Protein AF-A0A5B9R2H3-F1 (afdb_monomer_lite)

Sequence (114 aa):
MKSPLILALLLAGVVGCSGPAAPEPEAADVNSAEVTDEMLVKLAAADKLDGSEDHVIGKCYVCRLGMDGKPELTVKVGDYTANLCKEHCRDHFAAHWPTVVEETEIPEAQPESE

pLDDT: mean 81.99, std 18.7, range [39.47, 98.31]

Radius of gyration: 20.94 Å; chains: 1; bounding box: 49×50×41 Å

Structure (mmCIF, N/CA/C/O backbone):
data_AF-A0A5B9R2H3-F1
#
_entry.id   AF-A0A5B9R2H3-F1
#
loop_
_atom_site.group_PDB
_atom_site.id
_atom_site.type_symbol
_atom_site.label_atom_id
_atom_site.label_alt_id
_atom_site.label_comp_id
_atom_site.label_asym_id
_atom_site.label_entity_id
_atom_site.label_seq_id
_atom_site.pdbx_PDB_ins_code
_atom_site.Cartn_x
_atom_site.Cartn_y
_atom_site.Cartn_z
_atom_site.occupancy
_atom_site.B_iso_or_equiv
_atom_site.auth_seq_id
_atom_site.auth_comp_id
_atom_site.auth_asym_id
_atom_site.auth_atom_id
_atom_site.pdbx_PDB_model_num
ATOM 1 N N . MET A 1 1 ? -38.506 -37.786 22.723 1.00 40.47 1 MET A N 1
ATOM 2 C CA . MET A 1 1 ? -39.141 -38.296 21.485 1.00 40.47 1 MET A CA 1
ATOM 3 C C . MET A 1 1 ? -38.204 -37.870 20.353 1.00 40.47 1 M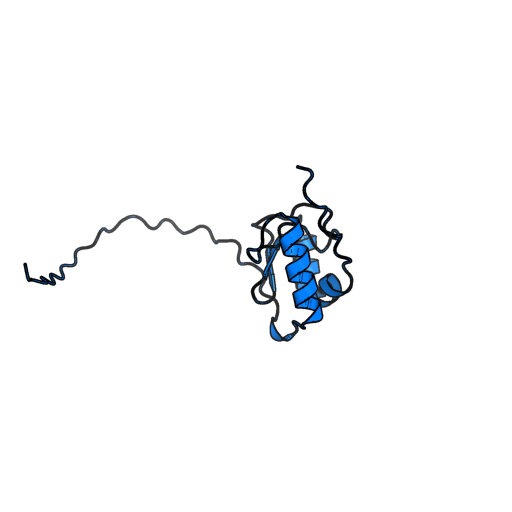ET A C 1
ATOM 5 O O . MET A 1 1 ? -38.132 -36.683 20.112 1.00 40.47 1 MET A O 1
ATOM 9 N N . LYS A 1 2 ? -37.162 -38.614 19.956 1.00 39.47 2 LYS A N 1
ATOM 10 C CA . LYS A 1 2 ? -37.082 -39.891 19.211 1.00 39.47 2 LYS A CA 1
ATOM 11 C C . LYS A 1 2 ? -37.739 -39.849 17.815 1.00 39.47 2 LYS A C 1
ATOM 13 O O . LYS A 1 2 ? -38.865 -40.303 17.686 1.00 39.47 2 LYS A O 1
ATOM 18 N N . SER A 1 3 ? -36.924 -39.419 16.836 1.00 48.12 3 SER A N 1
ATOM 19 C CA . SER A 1 3 ? -36.892 -39.812 15.407 1.00 48.12 3 SER A CA 1
ATOM 20 C C . SER A 1 3 ? -38.029 -39.383 14.457 1.00 48.12 3 SER A C 1
ATOM 22 O O . SER A 1 3 ? -39.132 -39.138 14.934 1.00 48.12 3 SER A O 1
ATOM 24 N N . PRO A 1 4 ? -37.827 -39.414 13.112 1.00 59.94 4 PRO A N 1
ATOM 25 C CA . PRO A 1 4 ? -36.574 -39.554 12.346 1.00 59.94 4 PRO A CA 1
ATOM 26 C C . PRO A 1 4 ? -36.396 -38.581 11.151 1.00 59.94 4 PRO A C 1
ATOM 28 O O . PRO A 1 4 ? -37.338 -38.099 10.533 1.00 59.94 4 PRO A O 1
ATOM 31 N N . LEU A 1 5 ? -35.119 -38.400 10.807 1.00 57.28 5 LEU A N 1
ATOM 32 C CA . LEU A 1 5 ? -34.534 -38.358 9.462 1.00 57.28 5 LEU A CA 1
ATOM 33 C C . LEU A 1 5 ? -35.471 -38.822 8.314 1.00 57.28 5 LEU A C 1
ATOM 35 O O . LEU A 1 5 ? -35.780 -40.009 8.225 1.00 57.28 5 LEU A O 1
ATOM 39 N N . ILE A 1 6 ? -35.826 -37.923 7.387 1.00 58.69 6 ILE A N 1
ATOM 40 C CA . ILE A 1 6 ? -36.226 -38.278 6.013 1.00 58.69 6 ILE A CA 1
ATOM 41 C C . ILE A 1 6 ? -35.431 -37.405 5.042 1.00 58.69 6 ILE A C 1
ATOM 43 O O . ILE A 1 6 ? -35.665 -36.210 4.885 1.00 58.69 6 ILE A O 1
ATOM 47 N N . LEU A 1 7 ? -34.461 -38.062 4.418 1.00 52.38 7 LEU A N 1
ATOM 48 C CA . LEU A 1 7 ? -33.746 -37.647 3.225 1.00 52.38 7 LEU A CA 1
ATOM 49 C C . LEU A 1 7 ? -34.708 -37.759 2.032 1.00 52.38 7 LEU A C 1
ATOM 51 O O . LEU A 1 7 ? -35.175 -38.856 1.730 1.00 52.38 7 LEU A O 1
ATOM 55 N N . ALA A 1 8 ? -34.987 -36.652 1.347 1.00 55.47 8 ALA A N 1
ATOM 56 C CA . ALA A 1 8 ? -35.639 -36.663 0.041 1.00 55.47 8 ALA A CA 1
ATOM 57 C C . ALA A 1 8 ? -34.920 -35.679 -0.888 1.00 55.47 8 ALA A C 1
ATOM 59 O O . ALA A 1 8 ? -35.134 -34.470 -0.860 1.00 55.47 8 ALA A O 1
ATOM 60 N N . LEU A 1 9 ? -34.022 -36.253 -1.684 1.00 58.88 9 LEU A N 1
ATOM 61 C CA . LEU A 1 9 ? -33.480 -35.691 -2.911 1.00 58.88 9 LEU A CA 1
ATOM 62 C C . LEU A 1 9 ? -34.641 -35.456 -3.890 1.00 58.88 9 LEU A C 1
ATOM 64 O O . LEU A 1 9 ? -35.375 -36.403 -4.165 1.00 58.88 9 LEU A O 1
ATOM 68 N N . LEU A 1 10 ? -34.776 -34.256 -4.461 1.00 56.88 10 LEU A N 1
ATOM 69 C CA . LEU A 1 10 ? -35.467 -34.065 -5.740 1.00 56.88 10 LEU A CA 1
ATOM 70 C C . LEU A 1 10 ? -35.021 -32.757 -6.406 1.00 56.88 10 LEU A C 1
ATOM 72 O O . LEU A 1 10 ? -35.259 -31.659 -5.912 1.00 56.88 10 LEU A O 1
ATOM 76 N N . LEU A 1 11 ? -34.335 -32.934 -7.536 1.00 55.06 11 LEU A N 1
ATOM 77 C CA . LEU A 1 11 ? -33.949 -31.910 -8.497 1.00 55.06 11 LEU A CA 1
ATOM 78 C C . LEU A 1 11 ? -35.179 -31.356 -9.233 1.00 55.06 11 LEU A C 1
ATOM 80 O O . LEU A 1 11 ? -36.020 -32.139 -9.663 1.00 55.06 11 LEU A O 1
ATOM 84 N N . ALA A 1 12 ? -35.192 -30.051 -9.513 1.00 50.88 12 ALA A N 1
ATOM 85 C CA . ALA A 1 12 ? -35.662 -29.484 -10.784 1.00 50.88 12 ALA A CA 1
ATOM 86 C C . ALA A 1 12 ? -35.260 -28.005 -10.863 1.00 50.88 12 ALA A C 1
ATOM 88 O O . ALA A 1 12 ? -35.471 -27.243 -9.923 1.00 50.88 12 ALA A O 1
ATOM 89 N N . GLY A 1 13 ? -34.630 -27.626 -11.975 1.00 51.91 13 GLY A N 1
ATOM 90 C CA . GLY A 1 13 ? -33.990 -26.332 -12.153 1.00 51.91 13 GLY A CA 1
ATOM 91 C C . GLY A 1 13 ? -34.939 -25.162 -12.396 1.00 51.91 13 GLY A C 1
ATOM 92 O O . GLY A 1 13 ? -36.045 -25.308 -12.913 1.00 51.91 13 GLY A O 1
ATOM 93 N N . VAL A 1 14 ? -34.415 -23.977 -12.101 1.00 60.97 14 VAL A N 1
ATOM 94 C CA . VAL A 1 14 ? -34.855 -22.724 -12.704 1.00 60.97 14 VAL A CA 1
ATOM 95 C C . VAL A 1 14 ? -33.752 -22.240 -13.638 1.00 60.97 14 VAL A C 1
ATOM 97 O O . VAL A 1 14 ? -32.658 -21.864 -13.229 1.00 60.97 14 VAL A O 1
ATOM 100 N N . VAL A 1 15 ? -34.055 -22.313 -14.930 1.00 63.59 15 VAL A N 1
ATOM 101 C CA . VAL A 1 15 ? -33.405 -21.539 -15.983 1.00 63.59 15 VAL A CA 1
ATOM 102 C C . VAL A 1 15 ? -33.758 -20.074 -15.726 1.00 63.59 15 VAL A C 1
ATOM 104 O O . VAL A 1 15 ? -34.936 -19.723 -15.730 1.00 63.59 15 VAL A O 1
ATOM 107 N N . GLY A 1 16 ? -32.757 -19.227 -15.482 1.00 49.69 16 GLY A N 1
ATOM 108 C CA . GLY A 1 16 ? -32.968 -17.816 -15.158 1.00 49.69 16 GLY A CA 1
ATOM 109 C C . GLY A 1 16 ? -31.750 -16.949 -15.462 1.00 49.69 16 GLY A C 1
ATOM 110 O O . GLY A 1 16 ? -30.9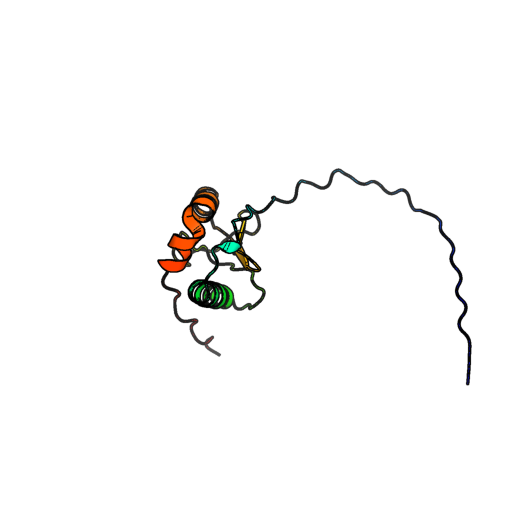75 -16.642 -14.571 1.00 49.69 16 GLY A O 1
ATOM 111 N N . CYS A 1 17 ? -31.610 -16.576 -16.737 1.00 49.91 17 CYS A N 1
ATOM 112 C CA . CYS A 1 17 ? -30.954 -15.366 -17.245 1.00 49.91 17 CYS A CA 1
ATOM 113 C C . CYS A 1 17 ? -29.642 -14.927 -16.559 1.00 49.91 17 CYS A C 1
ATOM 115 O O . CYS A 1 17 ? -29.578 -13.878 -15.921 1.00 49.91 17 CYS A O 1
ATOM 117 N N . SER A 1 18 ? -28.565 -15.683 -16.774 1.00 48.91 18 SER A N 1
ATOM 118 C CA . SER A 1 18 ? -27.207 -15.165 -16.597 1.00 48.91 18 SER A CA 1
ATOM 119 C C . SER A 1 18 ? -26.931 -14.117 -17.679 1.00 48.91 18 SER A C 1
ATOM 121 O O . SER A 1 18 ? -26.523 -14.445 -18.792 1.00 48.91 18 SER A O 1
ATOM 123 N N . GLY A 1 19 ? -27.198 -12.846 -17.367 1.00 50.06 19 GLY A N 1
ATOM 124 C CA . GLY A 1 19 ? -26.523 -11.744 -18.049 1.00 50.06 19 GLY A CA 1
ATOM 125 C C . GLY A 1 19 ? -25.009 -11.910 -17.877 1.00 50.06 19 GLY A C 1
ATOM 126 O O . GLY A 1 19 ? -24.588 -12.510 -16.883 1.00 50.06 19 GLY A O 1
ATOM 127 N N . PRO A 1 20 ? -24.183 -11.450 -18.831 1.00 50.34 20 PRO A N 1
ATOM 128 C CA . PRO A 1 20 ? -22.740 -11.511 -18.666 1.00 50.34 20 PRO A CA 1
ATOM 129 C C . PRO A 1 20 ? -22.405 -10.774 -17.372 1.00 50.34 20 PRO A C 1
ATOM 131 O O . PRO A 1 20 ? -22.705 -9.585 -17.246 1.00 50.34 20 PRO A O 1
ATOM 134 N N . ALA A 1 21 ? -21.857 -11.502 -16.396 1.00 53.25 21 ALA A N 1
ATOM 135 C CA . ALA A 1 21 ? -21.206 -10.883 -15.259 1.00 53.25 21 ALA A CA 1
ATOM 136 C C . ALA A 1 21 ? -20.234 -9.862 -15.852 1.00 53.25 21 ALA A C 1
ATOM 138 O O . ALA A 1 21 ? -19.385 -10.219 -16.675 1.00 53.25 21 ALA A O 1
ATOM 139 N N . ALA A 1 22 ? -20.447 -8.583 -15.534 1.00 55.03 22 ALA A N 1
ATOM 140 C CA . ALA A 1 22 ? -19.459 -7.565 -15.833 1.00 55.03 22 ALA A CA 1
ATOM 141 C C . ALA A 1 22 ? -18.129 -8.084 -15.269 1.00 55.03 22 ALA A C 1
ATOM 143 O O . ALA A 1 22 ? -18.153 -8.625 -14.160 1.00 55.03 22 ALA A O 1
ATOM 144 N N . PRO A 1 23 ? -17.020 -8.013 -16.021 1.00 45.38 23 PRO A N 1
ATOM 145 C CA . PRO A 1 23 ? -15.741 -8.455 -15.499 1.00 45.38 23 PRO A CA 1
ATOM 146 C C . PRO A 1 23 ? -15.503 -7.693 -14.196 1.00 45.38 23 PRO A C 1
ATOM 148 O O . PRO A 1 23 ? -15.413 -6.463 -14.204 1.00 45.38 23 PRO A O 1
ATOM 151 N N . GLU A 1 24 ? -15.495 -8.416 -13.075 1.00 57.62 24 GLU A N 1
ATOM 152 C CA . GLU A 1 24 ? -14.927 -7.892 -11.840 1.00 57.62 24 GLU A CA 1
ATOM 153 C C . GLU A 1 24 ? -13.514 -7.413 -12.188 1.00 57.62 24 GLU A C 1
ATOM 155 O O . GLU A 1 24 ? -12.826 -8.092 -12.959 1.00 57.62 24 GLU A O 1
ATOM 160 N N . PRO A 1 25 ? -13.092 -6.229 -11.716 1.00 55.91 25 PRO A N 1
ATOM 161 C CA . PRO A 1 25 ? -11.728 -5.783 -11.934 1.00 55.91 25 PRO A CA 1
ATOM 162 C C . PRO A 1 25 ? -10.793 -6.846 -11.352 1.00 55.91 25 PRO A C 1
ATOM 164 O O . PRO A 1 25 ? -10.734 -7.039 -10.140 1.00 55.91 25 PRO A O 1
ATOM 167 N N . GLU A 1 26 ? -10.112 -7.584 -12.231 1.00 61.69 26 GLU A N 1
ATOM 168 C CA . GLU A 1 26 ? -9.115 -8.568 -11.829 1.00 61.69 26 GLU A CA 1
ATOM 169 C C . GLU A 1 26 ? -7.978 -7.804 -11.147 1.00 61.69 26 GLU A C 1
ATOM 171 O O . GLU A 1 26 ? -7.222 -7.073 -11.792 1.00 61.69 26 GLU A O 1
ATOM 176 N N . ALA A 1 27 ? -7.912 -7.913 -9.819 1.00 67.12 27 ALA A N 1
ATOM 177 C CA . ALA A 1 27 ? -6.832 -7.344 -9.029 1.00 67.12 27 ALA A CA 1
ATOM 178 C C . ALA A 1 27 ? -5.493 -7.867 -9.561 1.00 67.12 27 ALA A C 1
ATOM 180 O O . ALA A 1 27 ? -5.352 -9.065 -9.825 1.00 67.12 27 ALA A O 1
ATOM 181 N N . ALA A 1 28 ? -4.505 -6.982 -9.699 1.00 76.81 28 ALA A N 1
ATOM 182 C CA . ALA A 1 28 ? -3.164 -7.425 -10.049 1.00 76.81 28 ALA A CA 1
ATOM 183 C C . ALA A 1 28 ? -2.610 -8.253 -8.882 1.00 76.81 28 ALA A C 1
ATOM 185 O O . ALA A 1 28 ? -2.512 -7.761 -7.759 1.00 76.81 28 ALA A O 1
ATOM 186 N N . ASP A 1 29 ? -2.293 -9.516 -9.141 1.00 86.31 29 ASP A N 1
ATOM 187 C CA . ASP A 1 29 ? -1.720 -10.429 -8.155 1.00 86.31 29 ASP A CA 1
ATOM 188 C C . ASP A 1 29 ? -0.193 -10.347 -8.240 1.00 86.31 29 ASP A C 1
ATOM 190 O O . ASP A 1 29 ? 0.385 -10.559 -9.314 1.00 86.31 29 ASP A O 1
ATOM 194 N N . VAL A 1 30 ? 0.456 -9.963 -7.139 1.00 86.19 30 VAL A N 1
ATOM 195 C CA . VAL A 1 30 ? 1.917 -9.895 -7.067 1.00 86.19 30 VAL A CA 1
ATOM 196 C C . VAL A 1 30 ? 2.477 -11.062 -6.263 1.00 86.19 30 VAL A C 1
ATOM 198 O O . VAL A 1 30 ? 1.854 -11.588 -5.341 1.00 86.19 30 VAL A O 1
ATOM 201 N N . ASN A 1 31 ? 3.686 -11.486 -6.633 1.00 78.88 31 ASN A N 1
ATOM 202 C CA . ASN A 1 31 ? 4.291 -12.703 -6.111 1.00 78.88 31 ASN A CA 1
ATOM 203 C C . ASN A 1 31 ? 4.438 -12.664 -4.582 1.00 78.88 31 ASN A C 1
ATOM 205 O O . ASN A 1 31 ? 5.292 -11.978 -4.029 1.00 78.88 31 ASN A O 1
ATOM 209 N N . SER A 1 32 ? 3.637 -13.483 -3.909 1.00 71.25 32 SER A N 1
ATOM 210 C CA . SER A 1 32 ? 3.601 -13.557 -2.449 1.00 71.25 32 SER A CA 1
ATOM 211 C C . SER A 1 32 ? 4.821 -14.266 -1.843 1.00 71.25 32 SER A C 1
ATOM 213 O O . SER A 1 32 ? 5.016 -14.220 -0.633 1.00 71.25 32 SER A O 1
ATOM 215 N N . ALA A 1 33 ? 5.672 -14.903 -2.660 1.00 74.25 33 ALA A N 1
ATOM 216 C CA . ALA A 1 33 ? 6.897 -15.557 -2.193 1.00 74.25 33 ALA A CA 1
ATOM 217 C C . ALA A 1 33 ? 7.960 -14.574 -1.663 1.00 74.25 33 ALA A C 1
ATOM 219 O O . ALA A 1 33 ? 8.929 -15.011 -1.048 1.00 74.25 33 ALA A O 1
ATOM 220 N N . GLU A 1 34 ? 7.792 -13.271 -1.905 1.00 78.06 34 GLU A N 1
ATOM 221 C CA . GLU A 1 34 ? 8.724 -12.219 -1.477 1.00 78.06 34 GLU A CA 1
ATOM 222 C C . GLU A 1 34 ? 8.276 -11.511 -0.185 1.00 78.06 34 GLU A C 1
ATOM 224 O O . GLU A 1 34 ? 8.935 -10.581 0.269 1.00 78.06 34 GLU A O 1
ATOM 229 N N . VAL A 1 35 ? 7.169 -11.943 0.432 1.00 89.69 35 VAL A N 1
ATOM 230 C CA . VAL A 1 35 ? 6.660 -11.353 1.678 1.00 89.69 35 VAL A CA 1
ATOM 231 C C . VAL A 1 35 ? 7.520 -11.796 2.868 1.00 89.69 35 VAL A C 1
ATOM 233 O O . VAL A 1 35 ? 7.600 -12.984 3.179 1.00 89.69 35 VAL A O 1
ATOM 236 N N . THR A 1 36 ? 8.138 -10.836 3.559 1.00 93.44 36 THR A N 1
ATOM 237 C CA . THR A 1 36 ? 8.891 -11.060 4.806 1.00 93.44 36 THR A CA 1
ATOM 238 C C . THR A 1 36 ? 8.055 -10.724 6.046 1.00 93.44 36 THR A C 1
ATOM 240 O O . THR A 1 36 ? 7.050 -10.015 5.957 1.00 93.44 36 THR A O 1
ATOM 243 N N . ASP A 1 37 ? 8.491 -11.174 7.228 1.00 93.69 37 ASP A N 1
ATOM 244 C CA . ASP A 1 37 ? 7.827 -10.846 8.501 1.00 93.69 37 ASP A CA 1
ATOM 245 C C . ASP A 1 37 ? 7.761 -9.328 8.754 1.00 93.69 37 ASP A C 1
ATOM 247 O O . ASP A 1 37 ? 6.758 -8.817 9.248 1.00 93.69 37 ASP A O 1
ATOM 251 N N . GLU A 1 38 ? 8.801 -8.580 8.373 1.00 93.12 38 GLU A N 1
ATOM 252 C CA . GLU A 1 38 ? 8.835 -7.118 8.517 1.00 93.12 38 GLU A CA 1
ATOM 253 C C . GLU A 1 38 ? 7.786 -6.440 7.629 1.00 93.12 38 GLU A C 1
ATOM 255 O O . GLU A 1 38 ? 7.122 -5.487 8.042 1.00 93.12 38 GLU A O 1
ATOM 260 N N . MET A 1 39 ? 7.586 -6.965 6.421 1.00 95.06 39 MET A N 1
ATOM 261 C CA . MET A 1 39 ? 6.558 -6.478 5.507 1.00 95.06 39 MET A CA 1
ATOM 262 C C . MET A 1 39 ? 5.158 -6.825 6.006 1.00 95.06 39 MET A C 1
ATOM 264 O O . MET A 1 39 ? 4.272 -5.978 5.924 1.00 95.06 39 MET A O 1
ATOM 268 N N . LEU A 1 40 ? 4.958 -8.016 6.584 1.00 94.88 40 LEU A N 1
ATOM 269 C CA . LEU A 1 40 ? 3.688 -8.395 7.212 1.00 94.88 40 LEU A CA 1
ATOM 270 C C . LEU A 1 40 ? 3.310 -7.445 8.348 1.00 94.88 40 LEU A C 1
ATOM 272 O O . LEU A 1 40 ? 2.155 -7.036 8.436 1.00 94.88 40 LEU A O 1
ATOM 276 N N . VAL A 1 41 ? 4.274 -7.036 9.179 1.00 94.94 41 VAL A N 1
ATOM 277 C CA . VAL A 1 41 ? 4.035 -6.041 10.238 1.00 94.94 41 VAL A CA 1
ATOM 278 C C . VAL A 1 41 ? 3.563 -4.713 9.645 1.00 94.94 41 VAL A C 1
ATOM 280 O O . VAL A 1 41 ? 2.633 -4.103 10.170 1.00 94.94 41 VAL A O 1
ATOM 283 N N . LYS A 1 42 ? 4.161 -4.269 8.534 1.00 95.25 42 LYS A N 1
ATOM 284 C CA . LYS A 1 42 ? 3.759 -3.025 7.865 1.00 95.25 42 LYS A CA 1
ATOM 285 C C . LYS A 1 42 ? 2.403 -3.117 7.172 1.00 95.25 42 LYS A C 1
ATOM 287 O O . LYS A 1 42 ? 1.656 -2.143 7.217 1.00 95.25 42 LYS A O 1
ATOM 292 N N . LEU A 1 43 ? 2.089 -4.252 6.550 1.00 95.62 43 LEU A N 1
ATOM 293 C CA . LEU A 1 43 ? 0.783 -4.514 5.937 1.00 95.62 43 LEU A CA 1
ATOM 294 C C . LEU A 1 43 ? -0.316 -4.520 7.006 1.00 95.62 43 LEU A C 1
ATOM 296 O O . LEU A 1 43 ? -1.281 -3.774 6.882 1.00 95.62 43 LEU A O 1
ATOM 300 N N . ALA A 1 44 ? -0.108 -5.245 8.109 1.00 95.25 44 ALA A N 1
ATOM 301 C CA . ALA A 1 44 ? -1.031 -5.274 9.243 1.00 95.25 44 ALA A CA 1
ATOM 302 C C . ALA A 1 44 ? -1.211 -3.895 9.901 1.00 95.25 44 ALA A C 1
ATOM 304 O O . ALA A 1 44 ? -2.301 -3.541 10.341 1.00 95.25 44 ALA A O 1
ATOM 305 N N . ALA A 1 45 ? -0.140 -3.102 9.999 1.00 94.19 45 ALA A N 1
ATOM 306 C CA . ALA A 1 45 ? -0.221 -1.754 10.551 1.00 94.19 45 ALA A CA 1
ATOM 307 C C . ALA A 1 45 ? -0.977 -0.789 9.623 1.00 94.19 45 ALA A C 1
ATOM 309 O O . ALA A 1 45 ? -1.696 0.076 10.115 1.00 94.19 45 ALA A O 1
ATOM 310 N N . ALA A 1 46 ? -0.827 -0.929 8.302 1.00 95.12 46 ALA A N 1
ATOM 311 C CA . ALA A 1 46 ? -1.558 -0.119 7.332 1.00 95.12 46 ALA A CA 1
ATOM 312 C C . ALA A 1 46 ? -3.046 -0.481 7.257 1.00 95.12 46 ALA A C 1
ATOM 314 O O . ALA A 1 46 ? -3.856 0.425 7.087 1.00 95.12 46 ALA A O 1
ATOM 315 N N . ASP A 1 47 ? -3.388 -1.764 7.414 1.00 95.62 47 ASP A N 1
ATOM 316 C CA . ASP A 1 47 ? -4.767 -2.270 7.527 1.00 95.62 47 ASP A CA 1
ATOM 317 C C . ASP A 1 47 ? -5.514 -1.511 8.632 1.00 95.62 47 ASP A C 1
ATOM 319 O O . ASP A 1 47 ? -6.494 -0.821 8.389 1.00 95.62 47 ASP A O 1
ATOM 323 N N . LYS A 1 48 ? -4.910 -1.429 9.823 1.00 93.75 48 LYS A N 1
ATOM 324 C CA . LYS A 1 48 ? -5.483 -0.716 10.978 1.00 93.75 48 LYS A CA 1
ATOM 325 C C . LYS A 1 48 ? -5.747 0.780 10.746 1.00 93.75 48 LYS A C 1
ATOM 327 O O . LYS A 1 48 ? -6.470 1.385 11.536 1.00 93.75 48 LYS A O 1
ATOM 332 N N . LEU A 1 49 ? -5.166 1.414 9.720 1.00 91.00 49 LEU A N 1
ATOM 333 C CA . LEU A 1 49 ? -5.360 2.850 9.464 1.00 91.00 49 LEU A CA 1
ATOM 334 C C . LEU A 1 49 ? -6.751 3.201 8.936 1.00 91.00 49 LEU A C 1
ATOM 336 O O . LEU A 1 49 ? -7.121 4.378 8.962 1.00 91.00 49 LEU A O 1
ATOM 340 N N . ASP A 1 50 ? -7.502 2.234 8.416 1.00 84.88 50 ASP A N 1
ATOM 341 C CA . ASP A 1 50 ? -8.887 2.455 7.997 1.00 84.88 50 ASP A CA 1
ATOM 342 C C . ASP A 1 50 ? -9.921 2.129 9.085 1.00 84.88 50 ASP A C 1
ATOM 344 O O . ASP A 1 50 ? -11.107 2.398 8.892 1.00 84.88 50 ASP A O 1
ATOM 348 N N . GLY A 1 51 ? -9.467 1.660 10.253 1.00 85.75 51 GLY A N 1
ATOM 349 C CA . GLY A 1 51 ? -10.322 1.280 11.377 1.00 85.75 51 GLY A CA 1
ATOM 350 C C . GLY A 1 51 ? -10.816 -0.170 11.321 1.00 85.75 51 GLY A C 1
ATOM 351 O O . GLY A 1 51 ? -11.605 -0.569 12.180 1.00 85.75 51 GLY A O 1
ATOM 352 N N . SER A 1 52 ? -10.349 -0.963 10.351 1.00 85.12 52 SER A N 1
ATOM 353 C CA . SER A 1 52 ? -10.615 -2.400 10.213 1.00 85.12 52 SER A CA 1
ATOM 354 C C . SER A 1 52 ? -9.331 -3.228 10.329 1.00 85.12 52 SER A C 1
ATOM 356 O O . SER A 1 52 ? -8.220 -2.736 10.167 1.00 85.12 52 SER A O 1
ATOM 358 N N . GLU A 1 53 ? -9.495 -4.515 10.642 1.00 93.38 53 GLU A N 1
ATOM 359 C CA . GLU A 1 53 ? -8.449 -5.537 10.504 1.00 93.38 53 GLU A CA 1
ATOM 360 C C . GLU A 1 53 ? -9.020 -6.683 9.658 1.00 93.38 53 GLU A C 1
ATOM 362 O O . GLU A 1 53 ? -9.355 -7.752 10.176 1.00 93.38 53 GLU A O 1
ATOM 367 N N . ASP A 1 54 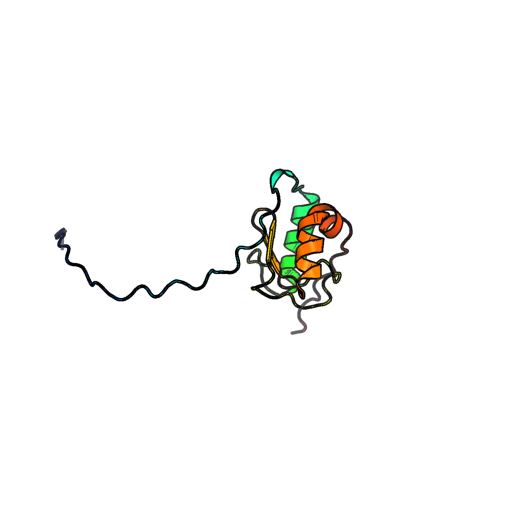? -9.271 -6.413 8.376 1.00 96.06 54 ASP A N 1
ATOM 368 C CA . ASP A 1 54 ? -9.901 -7.341 7.429 1.00 96.06 54 ASP A CA 1
ATOM 369 C C . ASP A 1 54 ? -8.983 -7.723 6.254 1.00 96.06 54 ASP A C 1
ATOM 371 O O . ASP A 1 54 ? -9.421 -8.397 5.316 1.00 96.06 54 ASP A O 1
ATOM 375 N N . HIS A 1 55 ? -7.700 -7.354 6.347 1.00 96.81 55 HIS A N 1
ATOM 376 C CA . HIS A 1 55 ? -6.679 -7.497 5.312 1.00 96.81 55 HIS A CA 1
ATOM 377 C C . HIS A 1 55 ? -6.992 -6.714 4.026 1.00 96.81 55 HIS A C 1
ATOM 379 O O . HIS A 1 55 ? -6.468 -7.038 2.951 1.00 96.81 55 HIS A O 1
ATOM 385 N N . VAL A 1 56 ? -7.824 -5.675 4.105 1.00 96.75 56 VAL A N 1
ATOM 386 C CA . VAL A 1 56 ? -8.120 -4.764 3.002 1.00 96.75 56 VAL A CA 1
ATOM 387 C C . VAL A 1 56 ? -7.630 -3.372 3.360 1.00 96.75 56 VAL A C 1
ATOM 389 O O . VAL A 1 56 ? -8.336 -2.559 3.932 1.00 96.75 56 VAL A O 1
ATOM 392 N N . ILE A 1 57 ? -6.438 -3.038 2.880 1.00 96.56 57 ILE A N 1
ATOM 393 C CA . ILE A 1 57 ? -5.790 -1.765 3.170 1.00 96.56 57 ILE A CA 1
ATOM 394 C C . ILE A 1 57 ? -6.451 -0.670 2.330 1.00 96.56 57 ILE A C 1
ATOM 396 O O . ILE A 1 57 ? -6.182 -0.519 1.130 1.00 96.56 57 ILE A O 1
ATOM 400 N N . GLY A 1 58 ? -7.324 0.113 2.966 1.00 96.25 58 GLY A N 1
ATOM 401 C CA . GLY A 1 58 ? -8.096 1.180 2.332 1.00 96.25 58 GLY A CA 1
ATOM 402 C C . GLY A 1 58 ? -7.293 2.431 1.969 1.00 96.25 58 GLY A C 1
ATOM 403 O O . GLY A 1 58 ? -7.749 3.239 1.158 1.00 96.25 58 GLY A O 1
ATOM 404 N N . LYS A 1 59 ? -6.096 2.620 2.536 1.00 96.38 59 LYS A N 1
ATOM 405 C CA . LYS A 1 59 ? -5.238 3.794 2.293 1.00 96.38 59 LYS A CA 1
ATOM 406 C C . LYS A 1 59 ? -4.174 3.506 1.227 1.00 96.38 59 LYS A C 1
ATOM 408 O O . LYS A 1 59 ? -3.560 2.447 1.186 1.00 96.38 59 LYS A O 1
ATOM 413 N N . CYS A 1 60 ? -3.908 4.488 0.366 1.00 97.44 60 CYS A N 1
ATOM 414 C CA . CYS A 1 60 ? -3.006 4.327 -0.776 1.00 97.44 60 CYS A CA 1
ATOM 415 C C . CYS A 1 60 ? -1.522 4.363 -0.367 1.00 97.44 60 CYS A C 1
ATOM 417 O O . CYS A 1 60 ? -0.985 5.431 -0.050 1.00 97.44 60 CYS A O 1
ATOM 419 N N . TYR A 1 61 ? -0.833 3.224 -0.471 1.00 96.88 61 TYR A N 1
ATOM 420 C CA . TYR A 1 61 ? 0.602 3.089 -0.179 1.00 96.88 61 TYR A CA 1
ATOM 421 C C . TYR A 1 61 ? 1.498 4.035 -0.983 1.00 96.88 61 TYR A C 1
ATOM 423 O O . TYR A 1 61 ? 2.384 4.678 -0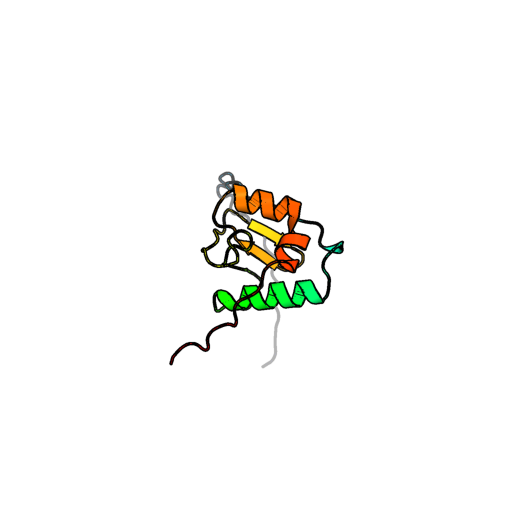.428 1.00 96.88 61 TYR A O 1
ATOM 431 N N . VAL A 1 62 ? 1.246 4.186 -2.286 1.00 97.50 62 VAL A N 1
ATOM 432 C CA . VAL A 1 62 ? 2.070 5.052 -3.154 1.00 97.50 62 VAL A CA 1
ATOM 433 C C . VAL A 1 62 ? 1.972 6.522 -2.746 1.00 97.50 62 VAL A C 1
ATOM 435 O O . VAL A 1 62 ? 2.929 7.282 -2.874 1.00 97.50 62 VAL A O 1
ATOM 438 N N .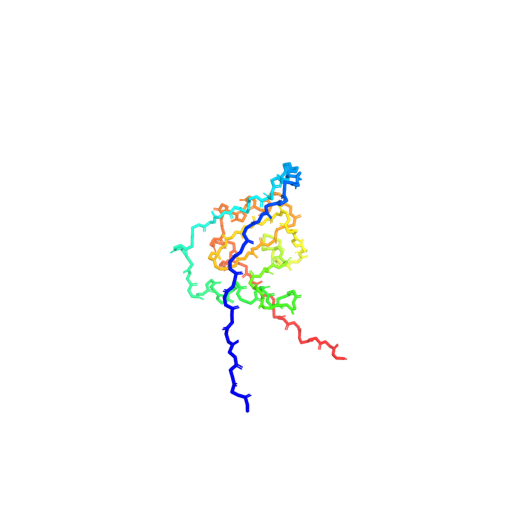 CYS A 1 63 ? 0.830 6.929 -2.195 1.00 96.56 63 CYS A N 1
ATOM 439 C CA . CYS A 1 63 ? 0.634 8.262 -1.632 1.00 96.56 63 CYS A CA 1
ATOM 440 C C . CYS A 1 63 ? 1.062 8.352 -0.161 1.00 96.56 63 CYS A C 1
ATOM 442 O O . CYS A 1 63 ? 0.646 9.283 0.530 1.00 96.56 63 CYS A O 1
ATOM 444 N N . ARG A 1 64 ? 1.857 7.386 0.320 1.00 94.50 64 ARG A N 1
ATOM 445 C CA . ARG A 1 64 ? 2.343 7.284 1.702 1.00 94.50 64 ARG A CA 1
ATOM 446 C C . ARG A 1 64 ? 1.199 7.343 2.723 1.00 94.50 64 ARG A C 1
ATOM 448 O O . ARG A 1 64 ? 1.325 7.954 3.776 1.00 94.50 64 ARG A O 1
ATOM 455 N N . LEU A 1 65 ? 0.068 6.729 2.348 1.00 86.38 65 LEU A N 1
ATOM 456 C CA . LEU A 1 65 ? -1.142 6.510 3.151 1.00 86.38 65 LEU A CA 1
ATOM 457 C C . LEU A 1 65 ? -1.917 7.782 3.558 1.00 86.38 65 LEU A C 1
ATOM 459 O O . LEU A 1 65 ? -2.748 7.750 4.459 1.00 86.38 65 LEU A O 1
ATOM 463 N N . GLY A 1 66 ? -1.731 8.887 2.827 1.00 81.75 66 GLY A N 1
ATOM 464 C CA . GLY A 1 66 ? -2.504 10.134 2.968 1.00 81.75 66 GLY A CA 1
ATOM 465 C C . GLY A 1 66 ? -3.650 10.321 1.960 1.00 81.75 66 GLY A C 1
ATOM 466 O O . GLY A 1 66 ? -4.176 11.425 1.833 1.00 81.75 66 GLY A O 1
ATOM 467 N N . MET A 1 67 ? -4.019 9.286 1.199 1.00 95.81 67 MET A N 1
ATOM 468 C CA . MET A 1 67 ? -5.169 9.299 0.282 1.00 95.81 67 MET A CA 1
ATOM 469 C C . MET A 1 67 ? -5.970 8.004 0.400 1.00 95.81 67 MET A C 1
ATOM 471 O O . MET A 1 67 ? -5.379 6.937 0.569 1.00 95.81 67 MET A O 1
ATOM 475 N N . ASP A 1 68 ? -7.287 8.095 0.221 1.00 97.12 68 ASP A N 1
ATOM 476 C CA . ASP A 1 68 ? -8.157 6.923 0.129 1.00 97.12 68 ASP A CA 1
ATOM 477 C C . ASP A 1 68 ? -7.928 6.182 -1.193 1.00 97.12 68 ASP A C 1
ATOM 479 O O . ASP A 1 68 ? -7.875 6.775 -2.280 1.00 97.12 68 ASP A O 1
ATOM 483 N N . GLY A 1 69 ? -7.745 4.872 -1.078 1.00 96.88 69 GLY A N 1
ATOM 484 C CA . GLY A 1 69 ? -7.725 3.936 -2.185 1.00 96.88 69 GLY A CA 1
ATOM 485 C C . GLY A 1 69 ? -9.125 3.664 -2.723 1.00 96.88 69 GLY A C 1
ATOM 486 O O . GLY A 1 69 ? -10.132 4.071 -2.142 1.00 96.88 69 GLY A O 1
ATOM 487 N N . LYS A 1 70 ? -9.190 2.974 -3.863 1.00 97.38 70 LYS A N 1
ATOM 488 C CA . LYS A 1 70 ? -10.453 2.582 -4.487 1.00 97.38 70 LYS A CA 1
ATOM 489 C C . LYS A 1 70 ? -10.521 1.069 -4.700 1.00 97.38 70 LYS A C 1
ATOM 491 O O . LYS A 1 70 ? -9.517 0.505 -5.139 1.00 97.38 70 LYS A O 1
ATOM 496 N N . PRO A 1 71 ? -11.679 0.427 -4.462 1.00 94.50 71 PRO A N 1
ATOM 497 C CA . PRO A 1 71 ? -11.831 -1.023 -4.602 1.00 94.50 71 PRO A CA 1
ATOM 498 C C . PRO A 1 71 ? -11.650 -1.513 -6.047 1.00 94.50 71 PRO A C 1
ATOM 500 O O . PRO A 1 71 ? -11.302 -2.668 -6.270 1.00 94.50 71 PRO A O 1
ATOM 503 N N . GLU A 1 72 ? -11.838 -0.648 -7.046 1.00 95.88 72 GLU A N 1
ATOM 504 C CA . GLU A 1 72 ? -11.567 -0.969 -8.450 1.00 95.88 72 GLU A CA 1
ATOM 505 C C . GLU A 1 72 ? -10.080 -0.859 -8.849 1.00 95.88 72 GLU A C 1
ATOM 507 O O . GLU A 1 72 ? -9.712 -1.219 -9.967 1.00 95.88 72 GLU A O 1
ATOM 512 N N . LEU A 1 73 ? -9.211 -0.363 -7.959 1.00 97.38 73 LEU A N 1
ATOM 513 C CA . LEU A 1 73 ? -7.777 -0.167 -8.192 1.00 97.38 73 LEU A CA 1
ATOM 514 C C . LEU A 1 73 ? -6.958 -0.955 -7.169 1.00 97.38 73 LEU A C 1
ATOM 516 O O . LEU A 1 73 ? -6.270 -0.378 -6.328 1.00 97.38 73 LEU A O 1
ATOM 520 N N . THR A 1 74 ? -7.040 -2.278 -7.253 1.00 97.00 74 THR A N 1
ATOM 521 C CA . THR A 1 74 ? -6.497 -3.200 -6.252 1.00 97.00 74 THR A CA 1
ATOM 522 C C . THR A 1 74 ? -5.239 -3.929 -6.703 1.00 97.00 74 THR A C 1
ATOM 524 O O . THR A 1 74 ? -5.052 -4.232 -7.886 1.00 97.00 74 THR A O 1
ATOM 527 N N . VAL A 1 75 ? -4.385 -4.243 -5.728 1.00 97.12 75 VAL A N 1
ATOM 528 C CA . VAL A 1 75 ? -3.253 -5.167 -5.865 1.00 97.12 75 VAL A CA 1
ATOM 529 C C . VAL A 1 75 ? -3.280 -6.149 -4.694 1.00 97.12 75 VAL A C 1
ATOM 531 O O . VAL A 1 75 ? -3.408 -5.721 -3.547 1.00 97.12 75 VAL A O 1
ATOM 534 N N . LYS A 1 76 ? -3.161 -7.451 -4.968 1.00 96.19 76 LYS A N 1
ATOM 535 C CA . LYS A 1 76 ? -3.093 -8.498 -3.937 1.00 96.19 76 LYS A CA 1
ATOM 536 C C . LYS A 1 76 ? -1.650 -8.820 -3.580 1.00 96.19 76 LYS A C 1
ATOM 538 O O . LYS A 1 76 ? -0.863 -9.116 -4.472 1.00 96.19 76 LYS A O 1
ATOM 543 N N . VAL A 1 77 ? -1.337 -8.792 -2.288 1.00 94.69 77 VAL A N 1
ATOM 544 C CA . VAL A 1 77 ? -0.024 -9.079 -1.701 1.00 94.69 77 VAL A CA 1
ATOM 545 C C . VAL A 1 77 ? -0.206 -10.135 -0.610 1.00 94.69 77 VAL A C 1
ATOM 547 O O . VAL A 1 77 ? -0.568 -9.812 0.522 1.00 94.69 77 VAL A O 1
ATOM 550 N N . GLY A 1 78 ? 0.020 -11.408 -0.932 1.00 91.50 78 GLY A N 1
ATOM 551 C CA . GLY A 1 78 ? -0.318 -12.499 -0.016 1.00 91.50 78 GLY A CA 1
ATOM 552 C C . GLY A 1 78 ? -1.809 -12.492 0.310 1.00 91.50 78 GLY A C 1
ATOM 553 O O . GLY A 1 78 ? -2.648 -12.466 -0.590 1.00 91.50 78 GLY A O 1
ATOM 554 N N . ASP A 1 79 ? -2.124 -12.468 1.603 1.00 92.81 79 ASP A N 1
ATOM 555 C CA . ASP A 1 79 ? -3.503 -12.398 2.098 1.00 92.81 79 ASP A CA 1
ATOM 556 C C . ASP A 1 79 ? -4.069 -10.968 2.134 1.00 92.81 79 ASP A C 1
ATOM 558 O O . ASP A 1 79 ? -5.250 -10.794 2.431 1.00 92.81 79 ASP A O 1
ATOM 562 N N . TYR A 1 80 ? -3.256 -9.951 1.824 1.00 95.62 80 TYR A N 1
ATOM 563 C CA . TYR A 1 80 ? -3.664 -8.548 1.850 1.00 95.62 80 TYR A CA 1
ATOM 564 C C . TYR A 1 80 ? -4.117 -8.052 0.480 1.00 95.62 80 TYR A C 1
ATOM 566 O O . TYR A 1 80 ? -3.530 -8.367 -0.556 1.00 95.62 80 TYR A O 1
ATOM 574 N N . THR A 1 81 ? -5.126 -7.189 0.484 1.00 97.31 81 THR A N 1
ATOM 575 C CA . THR A 1 81 ? -5.549 -6.407 -0.677 1.00 97.31 81 THR A CA 1
ATOM 576 C C . THR A 1 81 ? -5.232 -4.940 -0.428 1.00 97.31 81 THR A C 1
ATOM 578 O O . THR A 1 81 ? -5.787 -4.329 0.475 1.00 97.31 81 THR A O 1
ATOM 581 N N . ALA A 1 82 ? -4.357 -4.351 -1.239 1.00 97.06 82 ALA A N 1
ATOM 582 C CA . ALA A 1 82 ? -4.080 -2.921 -1.202 1.00 97.06 82 ALA A CA 1
ATOM 583 C C . ALA A 1 82 ? -4.997 -2.181 -2.184 1.00 97.06 82 ALA A C 1
ATOM 585 O O . ALA A 1 82 ? -5.000 -2.499 -3.375 1.00 97.06 82 ALA A O 1
ATOM 586 N N . ASN A 1 83 ? -5.729 -1.171 -1.705 1.00 98.12 83 ASN A N 1
ATOM 587 C CA . ASN A 1 83 ? -6.523 -0.259 -2.532 1.00 98.12 83 ASN A CA 1
ATOM 588 C C . ASN A 1 83 ? -5.705 0.993 -2.889 1.00 98.12 83 ASN A C 1
ATOM 590 O O . ASN A 1 83 ? -5.175 1.686 -2.019 1.00 98.12 83 ASN A O 1
ATOM 594 N N . LEU A 1 84 ? -5.630 1.345 -4.176 1.00 98.31 84 LEU A N 1
ATOM 595 C CA . LEU A 1 84 ? -4.837 2.477 -4.664 1.00 98.31 84 LEU A CA 1
ATOM 596 C C . LEU A 1 84 ? -5.738 3.603 -5.182 1.00 98.31 84 LEU A C 1
ATOM 598 O O . LEU A 1 84 ? -6.839 3.382 -5.673 1.00 98.31 84 LEU A O 1
ATOM 602 N N . CYS A 1 85 ? -5.290 4.854 -5.057 1.00 98.25 85 CYS A N 1
ATOM 603 C CA . CYS A 1 85 ? -6.163 6.006 -5.317 1.00 98.25 85 CYS A CA 1
ATOM 604 C C . CYS A 1 85 ? -6.345 6.327 -6.817 1.00 98.25 85 CYS A C 1
ATOM 606 O O . CYS A 1 85 ? -7.331 6.963 -7.207 1.00 98.25 85 CYS A O 1
ATOM 608 N N . LYS A 1 86 ? -5.383 5.922 -7.662 1.00 98.12 86 LYS A N 1
ATOM 609 C CA . LYS A 1 86 ? -5.319 6.178 -9.115 1.00 98.12 86 LYS A CA 1
ATOM 610 C C . LYS A 1 86 ? -4.625 5.023 -9.842 1.00 98.12 86 LYS A C 1
ATOM 612 O O . LYS A 1 86 ? -3.805 4.333 -9.245 1.00 98.12 86 LYS A O 1
ATOM 617 N N . GLU A 1 87 ? -4.902 4.859 -11.137 1.00 97.81 87 GLU A N 1
ATOM 618 C CA . GLU A 1 87 ? -4.317 3.788 -11.967 1.00 97.81 87 GLU A CA 1
ATOM 619 C C . GLU A 1 87 ? -2.786 3.770 -11.907 1.00 97.81 87 GLU A C 1
ATOM 621 O O . GLU A 1 87 ? -2.198 2.727 -11.651 1.00 97.81 87 GLU A O 1
ATOM 626 N N . HIS A 1 88 ? -2.132 4.932 -12.006 1.00 97.44 88 HIS A N 1
ATOM 627 C CA . HIS A 1 88 ? -0.671 4.994 -11.902 1.00 97.44 88 HIS A CA 1
ATOM 628 C C . HIS A 1 88 ? -0.138 4.568 -10.524 1.00 97.44 88 HIS A C 1
ATOM 630 O O . HIS A 1 88 ? 0.989 4.093 -10.435 1.00 97.44 88 HIS A O 1
ATOM 636 N N . CYS A 1 89 ? -0.919 4.731 -9.449 1.00 98.19 89 CYS A N 1
ATOM 637 C CA . CYS A 1 89 ? -0.549 4.230 -8.127 1.00 98.19 89 CYS A CA 1
ATOM 638 C C . CYS A 1 89 ? -0.685 2.708 -8.071 1.00 98.19 89 CYS A C 1
ATOM 640 O O . CYS A 1 89 ? 0.209 2.058 -7.547 1.00 98.19 89 CYS A O 1
ATOM 642 N N . ARG A 1 90 ? -1.756 2.140 -8.645 1.00 98.00 90 ARG A N 1
ATOM 643 C CA . ARG A 1 90 ? -1.900 0.683 -8.798 1.00 98.00 90 ARG A CA 1
ATOM 644 C C . ARG A 1 90 ? -0.718 0.105 -9.566 1.00 98.00 90 ARG A C 1
ATOM 646 O O . ARG A 1 90 ? -0.093 -0.828 -9.083 1.00 98.00 90 ARG A O 1
ATOM 653 N N . ASP A 1 91 ? -0.384 0.686 -10.713 1.00 97.38 91 ASP A N 1
ATOM 654 C CA . ASP A 1 91 ? 0.682 0.175 -11.579 1.00 97.38 91 ASP A CA 1
ATOM 655 C C . ASP A 1 91 ? 2.060 0.298 -10.929 1.00 97.38 91 ASP A C 1
ATOM 657 O O . ASP A 1 91 ? 2.844 -0.648 -10.952 1.00 97.38 91 ASP A O 1
ATOM 661 N N . HIS A 1 92 ? 2.346 1.444 -10.300 1.00 97.25 92 HIS A N 1
ATOM 662 C CA . HIS A 1 92 ? 3.596 1.639 -9.571 1.00 97.25 92 HIS A CA 1
ATOM 663 C 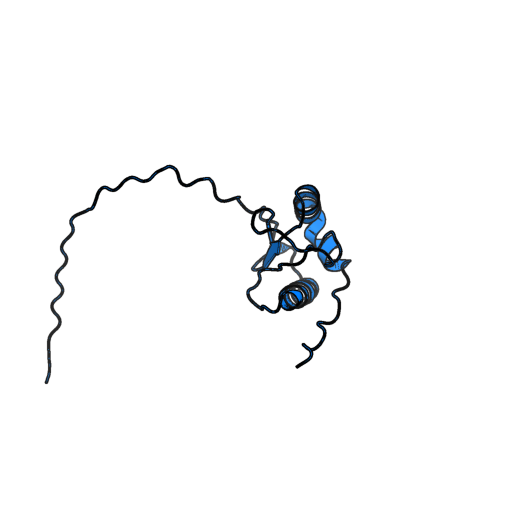C . HIS A 1 92 ? 3.713 0.680 -8.384 1.00 97.25 92 HIS A C 1
ATOM 665 O O . HIS A 1 92 ? 4.771 0.088 -8.186 1.00 97.25 92 HIS A O 1
ATOM 671 N N . PHE A 1 93 ? 2.628 0.500 -7.624 1.00 97.38 93 PHE A N 1
ATOM 672 C CA . PHE A 1 93 ? 2.606 -0.452 -6.523 1.00 97.38 93 PHE A CA 1
ATOM 673 C C . PHE A 1 93 ? 2.814 -1.872 -7.043 1.00 97.38 93 PHE A C 1
ATOM 675 O O . PHE A 1 93 ? 3.746 -2.519 -6.607 1.00 97.38 93 PHE A O 1
ATOM 682 N N . ALA A 1 94 ? 2.056 -2.335 -8.039 1.00 96.00 94 ALA A N 1
ATOM 683 C CA . ALA A 1 94 ? 2.204 -3.683 -8.589 1.00 96.00 94 ALA A CA 1
ATOM 684 C C . ALA A 1 94 ? 3.637 -3.985 -9.074 1.00 96.00 94 ALA A C 1
ATOM 686 O O . ALA A 1 94 ? 4.138 -5.089 -8.878 1.00 96.00 94 ALA A O 1
ATOM 687 N N . ALA A 1 95 ? 4.315 -3.002 -9.673 1.00 95.31 95 ALA A N 1
ATOM 688 C CA . ALA A 1 95 ? 5.679 -3.161 -10.171 1.00 95.31 95 ALA A CA 1
ATOM 689 C C . ALA A 1 95 ? 6.765 -3.107 -9.079 1.00 95.31 95 ALA A C 1
ATOM 691 O O . ALA A 1 95 ? 7.842 -3.672 -9.266 1.00 95.31 95 ALA A O 1
ATOM 692 N N . HIS A 1 96 ? 6.514 -2.409 -7.968 1.00 95.81 96 HIS A N 1
ATOM 693 C CA . HIS A 1 96 ? 7.532 -2.084 -6.958 1.00 95.81 96 HIS A CA 1
ATOM 694 C C . HIS A 1 96 ? 7.066 -2.340 -5.521 1.00 95.81 96 HIS A C 1
ATOM 696 O O . HIS A 1 96 ? 7.597 -1.748 -4.581 1.00 95.81 96 HIS A O 1
ATOM 702 N N . TRP A 1 97 ? 6.070 -3.208 -5.342 1.00 95.25 97 TRP A N 1
ATOM 703 C CA . TRP A 1 97 ? 5.365 -3.374 -4.075 1.00 95.25 97 TRP A CA 1
ATOM 704 C C . TRP A 1 97 ? 6.291 -3.656 -2.884 1.00 95.25 97 TRP A C 1
ATOM 706 O O . TRP A 1 97 ? 6.028 -3.054 -1.840 1.00 95.25 97 TRP A O 1
ATOM 716 N N . PRO A 1 98 ? 7.387 -4.452 -2.987 1.00 95.31 98 PRO A N 1
ATOM 717 C CA . PRO A 1 98 ? 8.197 -4.729 -1.814 1.00 95.31 98 PRO A CA 1
ATOM 718 C C . PRO A 1 98 ? 8.872 -3.460 -1.311 1.00 95.31 98 PRO A C 1
ATOM 720 O O . PRO A 1 98 ? 8.710 -3.082 -0.155 1.00 95.31 98 PRO A O 1
ATOM 723 N N . THR A 1 99 ? 9.513 -2.730 -2.226 1.00 95.50 99 THR A N 1
ATOM 724 C CA . THR A 1 99 ? 10.170 -1.453 -1.945 1.00 95.50 99 THR A CA 1
ATOM 725 C C . THR A 1 99 ? 9.180 -0.415 -1.429 1.00 95.50 99 THR A C 1
ATOM 727 O O . THR A 1 99 ? 9.478 0.288 -0.470 1.00 95.50 99 THR A O 1
ATOM 730 N N . VAL A 1 100 ? 7.978 -0.327 -2.010 1.00 96.88 100 VAL A N 1
ATOM 731 C CA . VAL A 1 100 ? 6.972 0.633 -1.535 1.00 96.88 100 VAL A CA 1
ATOM 732 C C . VAL A 1 100 ? 6.549 0.318 -0.098 1.00 96.88 100 VAL A C 1
ATOM 734 O O . VAL A 1 100 ? 6.473 1.235 0.718 1.00 96.88 100 VAL A O 1
ATOM 737 N N . VAL A 1 101 ? 6.299 -0.949 0.245 1.00 96.25 101 VAL A N 1
ATOM 738 C CA . VAL A 1 101 ? 5.954 -1.352 1.620 1.00 96.25 101 VAL A CA 1
ATOM 739 C C . VAL A 1 101 ? 7.126 -1.086 2.572 1.00 96.25 101 VAL A C 1
ATOM 741 O O . VAL A 1 101 ? 6.938 -0.488 3.631 1.00 96.25 101 VAL A O 1
ATOM 744 N N . GLU A 1 102 ? 8.346 -1.462 2.191 1.00 95.19 102 GLU A N 1
ATOM 745 C CA . GLU A 1 102 ? 9.558 -1.276 2.996 1.00 95.19 102 GLU A CA 1
ATOM 746 C C . GLU A 1 102 ? 9.902 0.196 3.248 1.00 95.19 102 GLU A C 1
ATOM 748 O O . GLU A 1 102 ? 10.297 0.543 4.360 1.00 95.19 102 GLU A O 1
ATOM 753 N N . GLU A 1 103 ? 9.717 1.082 2.274 1.00 94.69 103 GLU A N 1
ATOM 754 C CA . GLU A 1 103 ? 10.045 2.506 2.410 1.00 94.69 103 GLU A CA 1
ATOM 755 C C . GLU A 1 103 ? 8.912 3.335 3.023 1.00 94.69 103 GLU A C 1
ATOM 757 O O . GLU A 1 103 ? 9.143 4.454 3.487 1.00 94.69 103 GLU A O 1
ATOM 762 N N . THR A 1 104 ? 7.682 2.814 3.046 1.00 95.75 104 THR A N 1
ATOM 763 C CA . THR A 1 104 ? 6.560 3.535 3.651 1.00 95.75 104 THR A CA 1
ATOM 764 C C . THR A 1 104 ? 6.684 3.512 5.174 1.00 95.75 104 THR A C 1
ATOM 766 O O . THR A 1 104 ? 6.746 2.455 5.813 1.00 95.75 104 THR A O 1
ATOM 769 N N . GLU A 1 105 ? 6.703 4.704 5.763 1.00 94.31 105 GLU A N 1
ATOM 770 C CA . GLU A 1 105 ? 6.523 4.911 7.195 1.00 94.31 105 GLU A CA 1
ATOM 771 C C . GLU A 1 105 ? 5.024 4.872 7.502 1.00 94.31 105 GLU A C 1
ATOM 773 O O . GLU A 1 105 ? 4.256 5.686 6.987 1.00 94.31 105 GLU A O 1
ATOM 778 N N . ILE A 1 106 ? 4.601 3.899 8.310 1.00 92.81 106 ILE A N 1
ATOM 779 C CA . ILE A 1 106 ? 3.201 3.774 8.713 1.00 92.81 106 ILE A CA 1
ATOM 780 C C . ILE A 1 106 ? 2.965 4.742 9.879 1.00 92.81 106 ILE A C 1
ATOM 782 O O . ILE A 1 106 ? 3.646 4.609 10.899 1.00 92.81 106 ILE A O 1
ATOM 786 N N . PRO A 1 107 ? 2.055 5.726 9.756 1.00 85.62 107 PRO A N 1
ATOM 787 C CA . PRO A 1 107 ? 1.728 6.598 10.876 1.00 85.62 107 PRO A CA 1
ATOM 788 C C . PRO A 1 107 ? 1.160 5.776 12.037 1.00 85.62 107 PRO A C 1
ATOM 790 O O . PRO A 1 107 ? 0.436 4.806 11.823 1.00 85.62 107 PRO A O 1
ATOM 793 N N . GLU A 1 108 ? 1.463 6.169 13.275 1.00 77.56 108 GLU A N 1
ATOM 794 C CA . GLU A 1 108 ? 0.819 5.558 14.437 1.00 77.56 108 GLU A CA 1
ATOM 795 C C . GLU A 1 108 ? -0.688 5.820 14.361 1.00 77.56 108 GLU A C 1
ATOM 797 O O . GLU A 1 108 ? -1.116 6.980 14.270 1.00 77.56 108 GLU A O 1
ATOM 802 N N . ALA A 1 109 ? -1.483 4.747 14.394 1.00 65.94 109 ALA A N 1
ATOM 803 C CA . ALA A 1 109 ? -2.930 4.849 14.504 1.00 65.94 109 ALA A CA 1
ATOM 804 C C . ALA A 1 109 ? -3.247 5.732 15.719 1.00 65.94 109 ALA A C 1
ATOM 806 O O . ALA A 1 109 ? -2.873 5.413 16.850 1.00 65.94 109 ALA A O 1
ATOM 807 N N . GLN A 1 110 ? -3.856 6.893 15.475 1.00 56.22 110 GLN A N 1
ATOM 808 C CA . GLN A 1 110 ? -4.249 7.775 16.565 1.00 56.22 110 GLN A CA 1
ATOM 809 C C . GLN A 1 110 ? -5.323 7.039 17.374 1.00 56.22 110 GLN A C 1
ATOM 811 O O . GLN A 1 110 ? -6.256 6.521 16.758 1.00 56.22 110 GLN A O 1
ATOM 816 N N . PRO A 1 111 ? -5.223 6.968 18.716 1.00 55.47 111 PRO A N 1
ATOM 817 C CA . PRO A 1 111 ? -6.316 6.438 19.516 1.00 55.47 111 PRO A CA 1
ATOM 818 C C . PRO A 1 111 ? -7.551 7.284 19.211 1.00 55.47 111 PRO A C 1
ATOM 820 O O . PRO A 1 111 ? -7.513 8.512 19.348 1.00 55.47 111 PRO A O 1
ATOM 823 N N . GLU A 1 112 ? -8.602 6.632 18.717 1.00 58.53 112 GLU A N 1
ATOM 824 C CA . GLU A 1 112 ? -9.862 7.283 18.381 1.00 58.53 112 GLU A CA 1
ATOM 825 C C . GLU A 1 112 ? -10.301 8.120 19.587 1.00 58.53 112 GLU A C 1
ATOM 827 O O . GLU A 1 112 ? -10.364 7.632 20.716 1.00 58.53 112 GLU A O 1
ATOM 832 N N . SER A 1 113 ? -10.476 9.424 19.376 1.00 56.00 113 SER A N 1
ATOM 833 C CA . SER A 1 113 ? -10.899 10.328 20.442 1.00 56.00 113 SER A CA 1
ATOM 834 C C . SER A 1 113 ? -12.359 10.020 20.759 1.00 56.00 113 SER A C 1
ATOM 836 O O . SER A 1 113 ? -13.226 10.290 19.928 1.00 56.00 113 SER A O 1
ATOM 838 N N . GLU A 1 114 ? -12.584 9.412 21.921 1.00 45.41 114 GLU A N 1
ATOM 839 C CA . GLU A 1 114 ? -13.896 9.089 22.504 1.00 45.41 114 GLU A CA 1
ATOM 840 C C . GLU A 1 114 ? -14.801 10.323 22.691 1.00 45.41 114 GLU A C 1
ATOM 842 O O . GLU A 1 114 ? -14.275 11.414 23.032 1.00 45.41 114 GLU A O 1
#

Secondary structure (DSSP, 8-state):
------------------PPPP----PEEE-GGG--HHHHHHHHHHHGGGT--SSEE-B-GGGTT-SB-EEEEEEEETTEEEEESSHHHHHHHHHHHHHHHHHPPPPP-PPP--

Foldseek 3Di:
DDDDDDDDDDDDDDDDDDDPDDPQQPAAEADQVPDDPLLVVLQQLQCCQVVDRQLERQAQLLVLRPDGFDPSLWHDHPSHIYGHNDVVSSVCCRVCVVVSSVPRDRDHRDDPDD

Organism: NCBI:txid980254